Protein AF-A0A423LSA6-F1 (afdb_monomer_lite)

Radius of gyration: 17.62 Å; chains: 1; bounding box: 42×42×52 Å

Structure (mmCIF, N/CA/C/O backbone):
data_AF-A0A423LSA6-F1
#
_entry.id   AF-A0A423LSA6-F1
#
loop_
_atom_site.group_PDB
_atom_site.id
_atom_site.type_symbol
_atom_site.label_atom_id
_atom_site.label_alt_id
_atom_site.label_comp_id
_atom_site.label_asym_id
_atom_site.label_entity_id
_atom_site.label_seq_id
_atom_site.pdbx_PDB_ins_code
_atom_site.Cartn_x
_atom_site.Cartn_y
_atom_site.Cartn_z
_atom_site.occupancy
_atom_site.B_iso_or_equiv
_atom_site.auth_seq_id
_atom_site.auth_comp_id
_atom_site.auth_asym_id
_atom_site.auth_atom_id
_atom_site.pdbx_PDB_model_num
ATOM 1 N N . MET A 1 1 ? 14.756 -26.381 30.047 1.00 34.09 1 MET A N 1
ATOM 2 C CA . MET A 1 1 ? 15.486 -25.128 30.331 1.00 34.09 1 MET A CA 1
ATOM 3 C C . MET A 1 1 ? 14.552 -23.970 30.029 1.00 34.09 1 MET A C 1
ATOM 5 O O . MET A 1 1 ? 14.091 -23.857 28.904 1.00 34.09 1 MET A O 1
ATOM 9 N N . SER A 1 2 ? 14.175 -23.218 31.063 1.00 37.44 2 SER A N 1
ATOM 10 C CA . SER A 1 2 ? 13.265 -22.071 30.976 1.00 37.44 2 SER A CA 1
ATOM 11 C C . SER A 1 2 ? 14.042 -20.845 30.494 1.00 37.44 2 SER A C 1
ATOM 13 O O . SER A 1 2 ? 15.042 -20.493 31.115 1.00 37.44 2 SER A O 1
ATOM 15 N N . TYR A 1 3 ? 13.605 -20.225 29.394 1.00 40.44 3 TYR A N 1
ATOM 16 C CA . TYR A 1 3 ? 14.258 -19.062 28.770 1.00 40.44 3 TYR A CA 1
ATOM 17 C C . TYR A 1 3 ? 13.536 -17.730 29.015 1.00 40.44 3 TYR A C 1
ATOM 19 O O . TYR A 1 3 ? 13.885 -16.721 28.412 1.00 40.44 3 TYR A O 1
ATOM 27 N N . PHE A 1 4 ? 12.565 -17.683 29.927 1.00 51.84 4 PHE A N 1
ATOM 28 C CA . PHE A 1 4 ? 11.866 -16.439 30.243 1.00 51.84 4 PHE A CA 1
ATOM 29 C C . PHE A 1 4 ? 12.220 -15.967 31.644 1.00 51.84 4 PHE A C 1
ATOM 31 O O . PHE A 1 4 ? 11.536 -16.266 32.615 1.00 51.84 4 PHE A O 1
ATOM 38 N N . ASN A 1 5 ? 13.306 -15.205 31.725 1.00 44.75 5 ASN A N 1
ATOM 39 C CA . ASN A 1 5 ? 13.533 -14.273 32.818 1.00 44.75 5 ASN A CA 1
ATOM 40 C C . ASN A 1 5 ? 14.183 -13.003 32.268 1.00 44.75 5 ASN A C 1
ATOM 42 O O . ASN A 1 5 ? 15.401 -12.904 32.163 1.00 44.75 5 ASN A O 1
ATOM 46 N N . SER A 1 6 ? 13.361 -11.994 31.993 1.00 40.22 6 SER A N 1
ATOM 47 C CA . SER A 1 6 ? 13.789 -10.607 32.154 1.00 40.22 6 SER A CA 1
ATOM 48 C C . SER A 1 6 ? 12.622 -9.780 32.679 1.00 40.22 6 SER A C 1
ATOM 50 O O . SER A 1 6 ? 11.705 -9.422 31.940 1.00 40.22 6 SER A O 1
ATOM 52 N N . LYS A 1 7 ? 12.665 -9.468 33.978 1.00 44.41 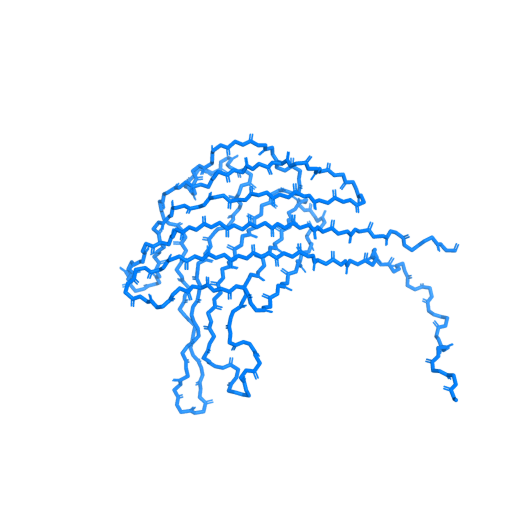7 LYS A N 1
ATOM 53 C CA . LYS A 1 7 ? 11.889 -8.382 34.580 1.00 44.41 7 LYS A CA 1
ATOM 54 C C . LYS A 1 7 ? 12.507 -7.051 34.148 1.00 44.41 7 LYS A C 1
ATOM 56 O O . LYS A 1 7 ? 13.220 -6.428 34.923 1.00 44.41 7 LYS A O 1
ATOM 61 N N . ASN A 1 8 ? 12.218 -6.622 32.927 1.00 39.75 8 ASN A N 1
ATOM 62 C CA . ASN A 1 8 ? 12.380 -5.230 32.531 1.00 39.75 8 ASN A CA 1
ATOM 63 C C . ASN A 1 8 ? 10.976 -4.665 32.344 1.00 39.75 8 ASN A C 1
ATOM 65 O O . ASN A 1 8 ? 10.305 -4.984 31.368 1.00 39.75 8 ASN A O 1
ATOM 69 N N . LYS A 1 9 ? 10.514 -3.848 33.299 1.00 43.16 9 LYS A N 1
ATOM 70 C CA . LYS A 1 9 ? 9.352 -2.975 33.093 1.00 43.16 9 LYS A CA 1
ATOM 71 C C . LYS A 1 9 ? 9.771 -1.845 32.150 1.00 43.16 9 LYS A C 1
ATOM 73 O O . LYS A 1 9 ? 9.951 -0.708 32.567 1.00 43.16 9 LYS A O 1
ATOM 78 N N . THR A 1 10 ? 9.980 -2.167 30.881 1.00 46.97 10 THR A N 1
ATOM 79 C CA . THR A 1 10 ? 9.703 -1.201 29.823 1.00 46.97 10 THR A CA 1
ATOM 80 C C . THR A 1 10 ? 8.182 -1.073 29.767 1.00 46.97 10 THR A C 1
ATOM 82 O O . THR A 1 10 ? 7.480 -2.062 29.980 1.00 46.97 10 THR A O 1
ATOM 85 N N . ASN A 1 11 ? 7.642 0.126 29.539 1.00 48.62 11 ASN A N 1
ATOM 86 C CA . ASN A 1 11 ? 6.254 0.245 29.092 1.00 48.62 11 ASN A CA 1
ATOM 87 C C . ASN A 1 11 ? 6.182 -0.474 27.742 1.00 48.62 11 ASN A C 1
ATOM 89 O O . ASN A 1 11 ? 6.464 0.118 26.702 1.00 48.62 11 ASN A O 1
ATOM 93 N N . ALA A 1 12 ? 5.961 -1.785 27.780 1.00 60.38 12 ALA A N 1
ATOM 94 C CA . ALA A 1 12 ? 5.915 -2.614 26.601 1.00 60.38 12 ALA A CA 1
ATOM 95 C C . ALA A 1 12 ? 4.703 -2.146 25.797 1.00 60.38 12 ALA A C 1
ATOM 97 O O . ALA A 1 12 ? 3.582 -2.133 26.308 1.00 60.38 12 ALA A O 1
ATOM 98 N N . GLY A 1 13 ? 4.953 -1.695 24.566 1.00 67.00 13 GLY A N 1
ATOM 99 C CA . GLY A 1 13 ? 3.886 -1.397 23.619 1.00 67.00 13 GLY A CA 1
ATOM 100 C C . GLY A 1 13 ? 2.984 -2.620 23.411 1.00 67.00 13 GLY A C 1
ATOM 101 O O . GLY A 1 13 ? 3.341 -3.731 23.820 1.00 67.00 13 GLY A O 1
ATOM 102 N N . PRO A 1 14 ? 1.805 -2.439 22.796 1.00 80.44 14 PRO A N 1
ATOM 103 C CA . PRO A 1 14 ? 0.887 -3.547 22.579 1.00 80.44 14 PRO A CA 1
ATOM 104 C C . PRO A 1 14 ? 1.563 -4.666 21.779 1.00 80.44 14 PRO A C 1
ATOM 106 O O . PRO A 1 14 ? 2.369 -4.412 20.880 1.00 80.44 14 PRO A O 1
ATOM 109 N N . VAL A 1 15 ? 1.209 -5.915 22.085 1.00 87.00 15 VAL A N 1
ATOM 110 C CA . VAL A 1 15 ? 1.535 -7.039 21.202 1.00 87.00 15 VAL A CA 1
ATOM 111 C C . VAL A 1 15 ? 0.686 -6.884 19.950 1.00 87.00 15 VAL A C 1
ATOM 113 O O . VAL A 1 15 ? -0.538 -6.773 20.041 1.00 87.00 15 VAL A O 1
ATOM 116 N N . ILE A 1 16 ? 1.333 -6.873 18.788 1.00 90.31 16 ILE A N 1
ATOM 117 C CA . ILE A 1 16 ? 0.665 -6.681 17.503 1.00 90.31 16 ILE A CA 1
ATOM 118 C C . ILE A 1 16 ? 0.752 -7.967 16.691 1.00 90.31 16 ILE A C 1
ATOM 120 O O . ILE A 1 16 ? 1.835 -8.522 16.503 1.00 90.31 16 ILE A O 1
ATOM 124 N N . THR A 1 17 ? -0.387 -8.413 16.170 1.00 93.19 17 THR A N 1
ATOM 125 C CA . THR A 1 17 ? -0.444 -9.468 15.152 1.00 93.19 17 THR A CA 1
ATOM 126 C C . THR A 1 17 ? -1.178 -8.953 13.926 1.00 93.19 17 THR A C 1
ATOM 128 O O . THR A 1 17 ? -2.126 -8.174 14.033 1.00 93.19 17 THR A O 1
ATOM 131 N N . VAL A 1 18 ? -0.714 -9.365 12.748 1.00 93.94 18 VAL A N 1
ATOM 132 C CA . VAL A 1 18 ? -1.251 -8.903 11.468 1.00 93.94 18 VAL A CA 1
ATOM 133 C C . VAL A 1 18 ? -1.623 -10.118 10.637 1.00 93.94 18 VAL A C 1
ATOM 135 O O . VAL A 1 18 ? -0.773 -10.951 10.332 1.00 93.94 18 VAL A O 1
ATOM 138 N N . SER A 1 19 ? -2.893 -10.207 10.261 1.00 95.19 19 SER A N 1
ATOM 139 C CA . SER A 1 19 ? -3.397 -11.143 9.262 1.00 95.19 19 SER A CA 1
ATOM 140 C C . SER A 1 19 ? -3.828 -10.335 8.050 1.00 95.19 19 SER A C 1
ATOM 142 O O . SER A 1 19 ? -4.695 -9.468 8.150 1.00 95.19 19 SER A O 1
ATOM 144 N N . ALA A 1 20 ? -3.171 -10.547 6.916 1.00 95.56 20 ALA A N 1
ATOM 145 C CA . ALA A 1 20 ? -3.394 -9.709 5.755 1.00 95.56 20 ALA A CA 1
ATOM 146 C C . ALA A 1 20 ? -3.063 -10.418 4.449 1.00 95.56 20 ALA A C 1
ATOM 148 O O . ALA A 1 20 ? -2.216 -11.310 4.399 1.00 95.56 20 ALA A O 1
ATOM 149 N N . GLN A 1 21 ? -3.716 -9.961 3.388 1.00 96.75 21 GLN A N 1
ATOM 150 C CA . GLN A 1 21 ? -3.481 -10.410 2.028 1.00 96.75 21 GLN A CA 1
ATOM 151 C C . GLN A 1 21 ? -3.508 -9.212 1.091 1.00 96.75 21 GLN A C 1
ATOM 153 O O . GLN A 1 21 ? -4.387 -8.360 1.191 1.00 96.75 21 GLN A O 1
ATOM 158 N N . THR A 1 22 ? -2.585 -9.189 0.138 1.00 97.44 22 THR A N 1
ATOM 159 C CA . THR A 1 22 ? -2.562 -8.202 -0.941 1.00 97.44 22 THR A CA 1
ATOM 160 C C . THR A 1 22 ? -2.322 -8.908 -2.260 1.00 97.44 22 THR A C 1
ATOM 162 O O . THR A 1 22 ? -1.402 -9.719 -2.384 1.00 97.44 22 THR A O 1
ATOM 165 N N . THR A 1 23 ? -3.121 -8.556 -3.260 1.00 97.50 23 THR A N 1
ATOM 166 C CA . THR A 1 23 ? -2.939 -8.989 -4.646 1.00 97.50 23 THR A CA 1
ATOM 167 C C . THR A 1 23 ? -2.989 -7.771 -5.551 1.00 97.50 23 THR A C 1
ATOM 169 O O . THR A 1 23 ? -3.919 -6.974 -5.445 1.00 97.50 23 THR A O 1
ATOM 172 N N . ALA A 1 24 ? -1.993 -7.605 -6.420 1.00 97.88 24 ALA A N 1
ATOM 173 C CA . ALA A 1 24 ? -1.949 -6.498 -7.367 1.00 97.88 24 ALA A CA 1
ATOM 174 C C . ALA A 1 24 ? -1.444 -6.939 -8.738 1.00 97.88 24 ALA A C 1
ATOM 176 O O . ALA A 1 24 ? -0.483 -7.698 -8.856 1.00 97.88 24 ALA A O 1
ATOM 177 N N . THR A 1 25 ? -2.062 -6.394 -9.774 1.00 98.06 25 THR A N 1
ATOM 178 C CA . THR A 1 25 ? -1.516 -6.342 -11.125 1.00 98.06 25 THR A CA 1
ATOM 179 C C . THR A 1 25 ? -0.635 -5.105 -11.254 1.00 98.06 25 THR A C 1
ATOM 181 O O . THR A 1 25 ? -0.938 -4.048 -10.696 1.00 98.06 25 THR A O 1
ATOM 184 N N . VAL A 1 26 ? 0.478 -5.251 -11.964 1.00 97.81 26 VAL A N 1
ATOM 185 C CA . VAL A 1 26 ? 1.437 -4.179 -12.232 1.00 97.81 26 VAL A CA 1
ATOM 186 C C . VAL A 1 26 ? 1.756 -4.253 -13.721 1.00 97.81 26 VAL A C 1
ATOM 188 O O . VAL A 1 26 ? 2.115 -5.326 -14.208 1.00 97.81 26 VAL A O 1
ATOM 191 N N . SER A 1 27 ? 1.576 -3.153 -14.452 1.00 97.75 27 SER A N 1
ATOM 192 C CA . SER A 1 27 ? 1.817 -3.108 -15.900 1.00 97.75 27 SER A CA 1
ATOM 193 C C . SER A 1 27 ? 3.227 -3.594 -16.246 1.00 97.75 27 SER A C 1
ATOM 195 O O . SER A 1 27 ? 4.188 -3.237 -15.566 1.00 97.75 27 SER A O 1
ATOM 197 N N . ASP A 1 28 ? 3.352 -4.409 -17.294 1.00 94.75 28 ASP A N 1
ATOM 198 C CA . ASP A 1 28 ? 4.624 -4.980 -17.768 1.00 94.75 28 ASP A CA 1
ATOM 199 C C . ASP A 1 28 ? 5.412 -5.770 -16.707 1.00 94.75 28 ASP A C 1
ATOM 201 O O . ASP A 1 28 ? 6.638 -5.899 -16.786 1.00 94.75 28 ASP A O 1
ATOM 205 N N . ARG A 1 29 ? 4.735 -6.284 -15.674 1.00 94.44 29 ARG A N 1
ATOM 206 C CA . ARG A 1 29 ? 5.336 -7.065 -14.588 1.00 94.44 29 ARG A CA 1
ATOM 207 C C . ARG A 1 29 ? 4.460 -8.256 -14.227 1.00 94.44 29 ARG A C 1
ATOM 209 O O . ARG A 1 29 ? 3.272 -8.321 -14.532 1.00 94.44 29 ARG A O 1
ATOM 216 N N . MET A 1 30 ? 5.057 -9.203 -13.509 1.00 93.94 30 MET A N 1
ATOM 217 C CA . MET A 1 30 ? 4.287 -10.259 -12.860 1.00 93.94 30 MET A CA 1
ATOM 218 C C . MET A 1 30 ? 3.527 -9.728 -11.642 1.00 93.94 30 MET A C 1
ATOM 220 O O . MET A 1 30 ? 4.081 -8.889 -10.919 1.00 93.94 30 MET A O 1
ATOM 224 N N . PRO A 1 31 ? 2.318 -10.252 -11.355 1.00 94.38 31 PRO A N 1
ATOM 225 C CA . PRO A 1 31 ? 1.508 -9.814 -10.226 1.00 94.38 31 PRO A CA 1
ATOM 226 C C . PRO A 1 31 ? 2.272 -9.805 -8.900 1.00 94.38 31 PRO A C 1
ATOM 228 O O . PRO A 1 31 ? 3.133 -10.656 -8.642 1.00 94.38 31 PRO A O 1
ATOM 231 N N . LEU A 1 32 ? 1.964 -8.832 -8.050 1.00 94.50 32 LEU A N 1
ATOM 232 C CA . LEU A 1 32 ? 2.360 -8.829 -6.649 1.00 94.50 32 LEU A CA 1
ATOM 233 C C . LEU A 1 32 ? 1.361 -9.679 -5.865 1.00 94.50 32 LEU A C 1
ATOM 235 O O . LEU A 1 32 ? 0.156 -9.443 -5.922 1.00 94.50 32 LEU A O 1
ATOM 239 N N . GLN A 1 33 ? 1.878 -10.634 -5.102 1.00 93.81 33 GLN A N 1
ATOM 240 C CA . GLN A 1 33 ? 1.116 -11.400 -4.126 1.00 93.81 33 GLN A CA 1
ATOM 241 C C . GLN A 1 33 ? 1.830 -11.297 -2.784 1.00 93.81 33 GLN A C 1
ATOM 243 O O . GLN A 1 33 ? 3.055 -11.401 -2.721 1.00 93.81 33 GLN A O 1
ATOM 248 N N . SER A 1 34 ? 1.075 -11.048 -1.720 1.00 89.38 34 SER A N 1
ATOM 249 C CA . SER A 1 34 ? 1.612 -10.953 -0.367 1.00 89.38 34 SER A CA 1
ATOM 250 C C . SER A 1 34 ? 2.280 -12.258 0.056 1.00 89.38 34 SER A C 1
ATOM 252 O O . SER A 1 34 ? 1.615 -13.287 0.140 1.00 89.38 34 SER A O 1
ATOM 254 N N . GLN A 1 35 ? 3.570 -12.190 0.376 1.00 87.75 35 GLN A N 1
ATOM 255 C CA . GLN A 1 35 ? 4.293 -13.256 1.077 1.00 87.75 35 GLN A CA 1
ATOM 256 C C . GLN A 1 35 ? 4.655 -12.812 2.493 1.00 87.75 35 GLN A C 1
ATOM 258 O O . GLN A 1 35 ? 4.578 -13.588 3.434 1.00 87.75 35 GLN A O 1
ATOM 263 N N . ASN A 1 36 ? 5.022 -11.540 2.642 1.00 88.88 36 ASN A N 1
ATOM 264 C CA . ASN A 1 36 ? 5.373 -10.932 3.914 1.00 88.88 36 ASN A CA 1
ATOM 265 C C . ASN A 1 36 ? 4.598 -9.626 4.095 1.00 88.88 36 ASN A C 1
ATOM 267 O O . ASN A 1 36 ? 4.475 -8.834 3.157 1.00 88.88 36 ASN A O 1
ATOM 271 N N . ILE A 1 37 ? 4.101 -9.392 5.307 1.00 90.75 37 ILE A N 1
ATOM 272 C CA . ILE A 1 37 ? 3.377 -8.176 5.679 1.00 90.75 37 ILE A CA 1
ATOM 273 C C . ILE A 1 37 ? 4.079 -7.550 6.875 1.00 90.75 37 ILE A C 1
ATOM 275 O O . ILE A 1 37 ? 4.371 -8.226 7.858 1.00 90.75 37 ILE A O 1
ATOM 279 N N . GLN A 1 38 ? 4.336 -6.250 6.797 1.00 91.50 38 GLN A N 1
ATOM 280 C CA . GLN A 1 38 ? 4.820 -5.463 7.920 1.00 91.50 38 GLN A CA 1
ATOM 281 C C . GLN A 1 38 ? 3.812 -4.370 8.254 1.00 91.50 38 GLN A C 1
ATOM 283 O O . GLN A 1 38 ? 3.322 -3.675 7.367 1.00 91.50 38 GLN A O 1
ATOM 288 N N . PHE A 1 39 ? 3.559 -4.212 9.547 1.00 93.00 39 PHE A N 1
ATOM 289 C CA . PHE A 1 39 ? 2.833 -3.093 10.122 1.00 93.00 39 PHE A CA 1
ATOM 290 C C . PHE A 1 39 ? 3.821 -2.191 10.855 1.00 93.00 39 PHE A C 1
ATOM 292 O O . PHE A 1 39 ? 4.692 -2.673 11.583 1.00 93.00 39 PHE A O 1
ATOM 299 N N . MET A 1 40 ? 3.694 -0.890 10.643 1.00 91.75 40 MET A N 1
ATOM 300 C CA . MET A 1 40 ? 4.405 0.131 11.395 1.00 91.75 40 MET A CA 1
ATOM 301 C C . MET A 1 40 ? 3.391 1.138 11.910 1.00 91.75 40 MET A C 1
ATOM 303 O O . MET A 1 40 ? 2.484 1.546 11.186 1.00 91.75 40 MET A O 1
ATOM 307 N N . ASP A 1 41 ? 3.573 1.532 13.160 1.00 87.50 41 ASP A N 1
ATOM 308 C CA . ASP A 1 41 ? 2.719 2.492 13.831 1.00 87.50 41 ASP A CA 1
ATOM 309 C C . ASP A 1 41 ? 3.486 3.792 14.073 1.00 87.50 41 ASP A C 1
ATOM 311 O O . ASP A 1 41 ? 4.606 3.758 14.592 1.00 87.50 41 ASP A O 1
ATOM 315 N N . ASN A 1 42 ? 2.892 4.927 13.706 1.00 82.88 42 ASN A N 1
ATOM 316 C CA . ASN A 1 42 ? 3.394 6.247 14.048 1.00 82.88 42 ASN A CA 1
ATOM 317 C C . ASN A 1 42 ? 2.403 6.950 14.993 1.00 82.88 42 ASN A C 1
ATOM 319 O O . ASN A 1 42 ? 1.452 7.601 14.549 1.00 82.88 42 ASN A O 1
ATOM 323 N N . PRO A 1 43 ? 2.624 6.871 16.316 1.00 73.50 43 PRO A N 1
ATOM 324 C CA . PRO A 1 43 ? 1.687 7.421 17.288 1.00 73.50 43 PRO A CA 1
ATOM 325 C C . PRO A 1 43 ? 1.660 8.957 17.308 1.00 73.50 43 PRO A C 1
ATOM 327 O O . PRO A 1 43 ? 0.731 9.527 17.872 1.00 73.50 43 PRO A O 1
ATOM 330 N N . VAL A 1 44 ? 2.644 9.643 16.710 1.00 79.25 44 VAL A N 1
ATOM 331 C CA . VAL A 1 44 ? 2.736 11.116 16.747 1.00 79.25 44 VAL A CA 1
ATOM 332 C C . VAL A 1 44 ? 1.640 11.769 15.907 1.00 79.25 44 VAL A C 1
ATOM 334 O O . VAL A 1 44 ? 1.103 12.804 16.292 1.00 79.25 44 VAL A O 1
ATOM 337 N N . ASN A 1 45 ? 1.300 11.171 14.768 1.00 82.56 45 ASN A N 1
ATOM 338 C CA . ASN A 1 45 ? 0.352 11.724 13.801 1.00 82.56 45 ASN A CA 1
ATOM 339 C C . ASN A 1 45 ? -0.829 10.786 13.512 1.00 82.56 45 ASN A C 1
ATOM 341 O O . ASN A 1 45 ? -1.540 10.993 12.534 1.00 82.56 45 ASN A O 1
ATOM 345 N N . ASN A 1 46 ? -1.030 9.764 14.353 1.00 89.06 46 ASN A N 1
ATOM 346 C CA . ASN A 1 46 ? -2.066 8.744 14.192 1.00 89.06 46 ASN A CA 1
ATOM 347 C C . ASN A 1 46 ? -2.009 8.020 12.831 1.00 89.06 46 ASN A C 1
ATOM 349 O O . ASN A 1 46 ? -3.015 7.484 12.374 1.00 89.06 46 ASN A O 1
ATOM 353 N N . GLN A 1 47 ? -0.845 7.980 12.176 1.00 93.69 47 GLN A N 1
ATOM 354 C CA . GLN A 1 47 ? -0.678 7.262 10.917 1.00 93.69 47 GLN A CA 1
ATOM 355 C C . GLN A 1 47 ? -0.189 5.845 11.161 1.00 93.69 47 GLN A C 1
ATOM 357 O O . GLN A 1 47 ? 0.624 5.572 12.045 1.00 93.69 47 GLN A O 1
ATOM 362 N N . ILE A 1 48 ? -0.663 4.941 10.318 1.00 95.06 48 ILE A N 1
ATOM 363 C CA . ILE A 1 48 ? -0.149 3.585 10.227 1.00 95.06 48 ILE A CA 1
ATOM 364 C C . ILE A 1 48 ? 0.367 3.338 8.821 1.00 95.06 48 ILE A C 1
ATOM 366 O O . ILE A 1 48 ? -0.139 3.889 7.842 1.00 95.06 48 ILE A O 1
ATOM 370 N N . MET A 1 49 ? 1.376 2.483 8.726 1.00 96.00 49 MET A N 1
ATOM 371 C CA . MET A 1 49 ? 1.955 2.062 7.465 1.00 96.00 49 MET A CA 1
ATOM 372 C C . MET A 1 49 ? 1.894 0.546 7.354 1.00 96.00 49 MET A C 1
ATOM 374 O O . MET A 1 49 ? 2.333 -0.194 8.237 1.00 96.00 49 MET A O 1
ATOM 378 N N . LEU A 1 50 ? 1.366 0.089 6.229 1.00 95.19 50 LEU A N 1
ATOM 379 C CA . LEU A 1 50 ? 1.282 -1.308 5.859 1.00 95.19 50 LEU A CA 1
ATOM 380 C C . LEU A 1 50 ? 2.152 -1.547 4.637 1.00 95.19 50 LEU A C 1
ATOM 382 O O . LEU A 1 50 ? 2.003 -0.898 3.601 1.00 95.19 50 LEU A O 1
ATOM 386 N N . ILE A 1 51 ? 3.080 -2.488 4.775 1.00 94.81 51 ILE A N 1
ATOM 387 C CA . ILE A 1 51 ? 4.035 -2.831 3.731 1.00 94.81 51 ILE A CA 1
ATOM 388 C C . ILE A 1 51 ? 3.824 -4.288 3.354 1.00 94.81 51 ILE A C 1
ATOM 390 O O . ILE A 1 51 ? 4.139 -5.199 4.120 1.00 94.81 51 ILE A O 1
ATOM 394 N N . THR A 1 52 ? 3.313 -4.502 2.147 1.00 94.50 52 THR A N 1
ATOM 395 C CA . THR A 1 52 ? 3.260 -5.820 1.518 1.00 94.50 52 THR A CA 1
ATOM 396 C C . THR A 1 52 ? 4.559 -6.068 0.776 1.00 94.50 52 THR A C 1
ATOM 398 O O . THR A 1 52 ? 5.004 -5.212 0.012 1.00 94.50 52 THR A O 1
ATOM 401 N N . ARG A 1 53 ? 5.138 -7.259 0.932 1.00 92.06 53 ARG A N 1
ATOM 402 C CA . ARG A 1 53 ? 6.340 -7.673 0.209 1.00 92.06 53 ARG A CA 1
ATOM 403 C C . ARG A 1 53 ? 6.199 -9.059 -0.405 1.00 92.06 53 ARG A C 1
ATOM 405 O O . ARG A 1 53 ? 5.554 -9.944 0.162 1.00 92.06 53 ARG A O 1
ATOM 412 N N . ALA A 1 54 ? 6.859 -9.227 -1.542 1.00 89.75 54 ALA A N 1
ATOM 413 C CA . ALA A 1 54 ? 7.123 -10.505 -2.183 1.00 89.75 54 ALA A CA 1
ATOM 414 C C . ALA A 1 54 ? 8.632 -10.668 -2.411 1.00 89.75 54 ALA A C 1
ATOM 416 O O . ALA A 1 54 ? 9.348 -9.678 -2.596 1.00 89.75 54 ALA A O 1
ATOM 417 N N . ASN A 1 55 ? 9.079 -11.922 -2.431 1.00 79.69 55 ASN A N 1
ATOM 418 C CA . ASN A 1 55 ? 10.457 -12.373 -2.607 1.00 79.69 55 ASN A CA 1
ATOM 419 C C . ASN A 1 55 ? 11.404 -11.857 -1.511 1.00 79.69 55 ASN A C 1
ATOM 421 O O . ASN A 1 55 ? 12.527 -11.441 -1.775 1.00 79.69 55 ASN A O 1
ATOM 425 N N . THR A 1 56 ? 10.933 -11.823 -0.264 1.00 66.38 56 THR A N 1
ATOM 426 C CA . THR A 1 56 ? 11.729 -11.357 0.885 1.00 66.38 56 THR A CA 1
ATOM 427 C C . THR A 1 56 ? 12.581 -12.436 1.534 1.00 66.38 56 THR A C 1
ATOM 429 O O . THR A 1 56 ? 13.497 -12.082 2.268 1.00 66.38 56 THR A O 1
ATOM 432 N N . GLU A 1 57 ? 12.283 -13.711 1.278 1.00 60.97 57 GLU A N 1
ATOM 433 C CA . GLU A 1 57 ? 13.045 -14.862 1.789 1.00 60.97 57 GLU A CA 1
ATOM 434 C C . GLU A 1 57 ? 14.167 -15.310 0.844 1.00 60.97 57 GLU A C 1
ATOM 436 O O . GLU A 1 57 ? 14.845 -16.291 1.116 1.00 60.97 57 GLU A O 1
ATOM 441 N N . ASP A 1 58 ? 14.385 -14.590 -0.259 1.00 57.78 58 ASP A N 1
ATOM 442 C CA . ASP A 1 58 ? 15.560 -14.811 -1.094 1.00 57.78 58 ASP A CA 1
ATOM 443 C C . ASP A 1 58 ? 16.804 -14.266 -0.371 1.00 57.78 58 ASP A C 1
ATOM 445 O O . ASP A 1 58 ? 16.858 -13.080 -0.013 1.00 57.78 58 ASP A O 1
ATOM 449 N N . ASP A 1 59 ? 17.807 -15.130 -0.177 1.00 55.03 59 ASP A N 1
ATOM 450 C CA . ASP A 1 59 ? 19.118 -14.813 0.408 1.00 55.03 59 ASP A CA 1
ATOM 451 C C . ASP A 1 59 ? 19.763 -13.588 -0.252 1.00 55.03 59 ASP A C 1
ATOM 453 O O . ASP A 1 59 ? 20.543 -12.866 0.376 1.00 55.03 59 ASP A O 1
ATOM 457 N N . SER A 1 60 ? 19.383 -13.293 -1.500 1.00 58.09 60 SER A N 1
ATOM 458 C CA . SER A 1 60 ? 19.866 -12.129 -2.229 1.00 58.09 60 SER A CA 1
ATOM 459 C C . SER A 1 60 ? 19.536 -10.797 -1.548 1.00 58.09 60 SER A C 1
ATOM 461 O O . SER A 1 60 ? 20.255 -9.830 -1.784 1.00 58.09 60 SER A O 1
ATOM 463 N N . ARG A 1 61 ? 18.457 -10.682 -0.747 1.00 65.25 61 ARG A N 1
ATOM 464 C CA . ARG A 1 61 ? 17.878 -9.415 -0.209 1.00 65.25 61 ARG A CA 1
ATOM 465 C C . ARG A 1 61 ? 17.590 -8.316 -1.253 1.00 65.25 61 ARG A C 1
ATOM 467 O O . ARG A 1 61 ? 17.066 -7.249 -0.892 1.00 65.25 61 ARG A O 1
ATOM 474 N N . SER A 1 62 ? 17.896 -8.586 -2.519 1.00 73.56 62 SER A N 1
ATOM 475 C CA . SER A 1 62 ? 18.164 -7.608 -3.575 1.00 73.56 62 SER A CA 1
ATOM 476 C C . SER A 1 62 ? 17.161 -7.693 -4.721 1.00 73.56 62 SER A C 1
ATOM 478 O O . SER A 1 62 ? 17.079 -6.754 -5.501 1.00 73.56 62 SER A O 1
ATOM 480 N N . SER A 1 63 ? 16.359 -8.759 -4.786 1.00 85.50 63 SER A N 1
ATOM 481 C CA . SER A 1 63 ? 15.354 -8.991 -5.833 1.00 85.50 63 SER A CA 1
ATOM 482 C C . SER A 1 63 ? 13.955 -9.132 -5.236 1.00 85.50 63 SER A C 1
ATOM 484 O O . SER A 1 63 ? 13.367 -10.212 -5.204 1.00 85.50 63 SER A O 1
ATOM 486 N N . LYS A 1 64 ? 13.403 -8.020 -4.746 1.00 89.62 64 LYS A N 1
ATOM 487 C CA . LYS A 1 64 ? 12.091 -7.985 -4.081 1.00 89.62 64 LYS A CA 1
ATOM 488 C C . LYS A 1 64 ? 11.186 -6.930 -4.678 1.00 89.62 64 LYS A C 1
ATOM 490 O O . LYS A 1 64 ? 11.645 -5.963 -5.275 1.00 89.62 64 LYS A O 1
ATOM 495 N N . LYS A 1 65 ? 9.889 -7.087 -4.458 1.00 92.62 65 LYS A N 1
ATOM 496 C CA . LYS A 1 65 ? 8.889 -6.079 -4.809 1.00 92.62 65 LYS A CA 1
ATOM 497 C C . LYS A 1 65 ? 7.900 -5.900 -3.677 1.00 92.62 65 LYS A C 1
ATOM 499 O O . LYS A 1 65 ? 7.709 -6.808 -2.863 1.00 92.62 65 LYS A O 1
ATOM 504 N N . GLY A 1 66 ? 7.278 -4.736 -3.609 1.00 95.31 66 GLY A N 1
ATOM 505 C CA . GLY A 1 66 ? 6.329 -4.455 -2.549 1.00 95.31 66 GLY A CA 1
ATOM 506 C C . GLY A 1 66 ? 5.427 -3.270 -2.817 1.00 95.31 66 GLY A C 1
ATOM 507 O O . GLY A 1 66 ? 5.620 -2.500 -3.754 1.00 95.31 66 GLY A O 1
ATOM 508 N N . LEU A 1 67 ? 4.421 -3.154 -1.963 1.00 97.31 67 LEU A N 1
ATOM 509 C CA . LEU A 1 67 ? 3.444 -2.078 -1.948 1.00 97.31 67 LEU A CA 1
ATOM 510 C C . LEU A 1 67 ? 3.434 -1.472 -0.548 1.00 97.31 67 LEU A C 1
ATOM 512 O O . LEU A 1 67 ? 3.399 -2.204 0.442 1.00 97.31 67 LEU A O 1
ATOM 516 N N . VAL A 1 68 ? 3.464 -0.148 -0.481 1.00 97.25 68 VAL A N 1
ATOM 517 C CA . VAL A 1 68 ? 3.373 0.633 0.752 1.00 97.25 68 VAL A CA 1
ATOM 518 C C . VAL A 1 68 ? 2.076 1.424 0.719 1.00 97.25 68 VAL A C 1
ATOM 520 O O . VAL A 1 68 ? 1.820 2.140 -0.252 1.00 97.25 68 VAL A O 1
ATOM 523 N N . LEU A 1 69 ? 1.300 1.304 1.791 1.00 96.81 69 LEU A N 1
ATOM 524 C CA . LEU A 1 69 ? 0.125 2.117 2.078 1.00 96.81 69 LEU A CA 1
ATOM 525 C C . LEU A 1 69 ? 0.329 2.779 3.440 1.00 96.81 69 LEU A C 1
ATOM 527 O O . LEU A 1 69 ? 0.500 2.082 4.437 1.00 96.81 69 LEU A O 1
ATOM 531 N N . GLU A 1 70 ? 0.320 4.105 3.482 1.00 96.12 70 GLU A N 1
ATOM 532 C CA . GLU A 1 70 ? 0.404 4.911 4.702 1.00 96.12 70 GLU A CA 1
ATOM 533 C C . GLU A 1 70 ? -0.828 5.806 4.788 1.00 96.12 70 GLU A C 1
ATOM 535 O O . GLU A 1 70 ? -1.149 6.514 3.829 1.00 96.12 70 GLU A O 1
ATOM 540 N N . PHE A 1 71 ? -1.543 5.746 5.906 1.00 96.12 71 PHE A N 1
ATOM 541 C CA . PHE A 1 71 ? -2.836 6.407 6.065 1.00 96.12 71 PHE A CA 1
ATOM 542 C C . PHE A 1 71 ? -3.189 6.617 7.543 1.00 96.12 71 PHE A C 1
ATOM 544 O O . PHE A 1 71 ? -2.586 6.010 8.430 1.00 96.12 71 PHE A O 1
ATOM 551 N N . ASP A 1 72 ? -4.168 7.481 7.810 1.00 95.88 72 ASP A N 1
ATOM 552 C CA . ASP A 1 72 ? -4.714 7.697 9.153 1.00 95.88 72 ASP A CA 1
ATOM 553 C C . ASP A 1 72 ? -5.319 6.406 9.717 1.00 95.88 72 ASP A C 1
ATOM 555 O O . ASP A 1 72 ? -6.148 5.750 9.083 1.00 95.88 72 ASP A O 1
ATOM 559 N N . ARG A 1 73 ? -4.949 6.064 10.950 1.00 94.81 73 ARG A N 1
ATOM 560 C CA . ARG A 1 73 ? -5.379 4.842 11.631 1.00 94.81 73 ARG A CA 1
ATOM 561 C C . ARG A 1 73 ? -6.891 4.690 11.682 1.00 94.81 73 ARG A C 1
ATOM 563 O O . ARG A 1 73 ? -7.351 3.563 11.695 1.00 94.81 73 ARG A O 1
ATOM 570 N N . TYR A 1 74 ? -7.660 5.772 11.751 1.00 95.44 74 TYR A N 1
ATOM 571 C CA . TYR A 1 74 ? -9.120 5.747 11.857 1.00 95.44 74 TYR A CA 1
ATOM 572 C C . TYR A 1 74 ? -9.809 6.245 10.579 1.00 95.44 74 TYR A C 1
ATOM 574 O O . TYR A 1 74 ? -10.967 6.690 10.645 1.00 95.44 74 TYR A O 1
ATOM 582 N N . ILE A 1 75 ? -9.126 6.111 9.432 1.00 96.56 75 ILE A N 1
ATOM 583 C CA . ILE A 1 75 ? -9.657 6.375 8.092 1.00 96.56 75 ILE A CA 1
ATOM 584 C C . ILE A 1 75 ? -11.065 5.790 7.933 1.00 96.56 75 ILE A C 1
ATOM 586 O O . ILE A 1 75 ? -11.372 4.679 8.382 1.00 96.56 75 ILE A O 1
ATOM 590 N N . LYS A 1 76 ? -11.952 6.569 7.313 1.00 97.62 76 LYS A N 1
ATOM 591 C CA . LYS A 1 76 ? -13.337 6.164 7.063 1.00 97.62 76 LYS A CA 1
ATOM 592 C C . LYS A 1 76 ? -13.454 5.435 5.731 1.00 97.62 76 LYS A C 1
ATOM 594 O O . LYS A 1 76 ? -12.574 5.496 4.881 1.00 97.62 76 LYS A O 1
ATOM 599 N N . SER A 1 77 ? -14.558 4.719 5.556 1.00 98.44 77 SER A N 1
ATOM 600 C CA . SER A 1 77 ? -14.889 4.161 4.249 1.00 98.44 77 SER A CA 1
ATOM 601 C C . SER A 1 77 ? -15.130 5.292 3.250 1.00 98.44 77 SER A C 1
ATOM 603 O O . SER A 1 77 ? -15.802 6.270 3.581 1.00 98.44 77 SER A O 1
ATOM 605 N N . GLY A 1 78 ? -14.618 5.154 2.033 1.00 98.00 78 GLY A N 1
ATOM 606 C CA . GLY A 1 78 ? -14.715 6.199 1.022 1.00 98.00 78 GLY A CA 1
ATOM 607 C C . GLY A 1 78 ? -13.803 5.962 -0.172 1.00 98.00 78 GLY A C 1
ATOM 608 O O . GLY A 1 78 ? -13.071 4.977 -0.227 1.00 98.00 78 GLY A O 1
ATOM 609 N N . ASN A 1 79 ? -13.862 6.883 -1.129 1.00 98.00 79 ASN A N 1
ATOM 610 C CA . ASN A 1 79 ? -12.962 6.926 -2.274 1.00 98.00 79 ASN A CA 1
ATOM 611 C C . ASN A 1 79 ? -12.033 8.122 -2.115 1.00 98.00 79 ASN A C 1
ATOM 613 O O . ASN A 1 79 ? -12.502 9.250 -1.980 1.00 98.00 79 ASN A O 1
ATOM 617 N N . TYR A 1 80 ? -10.735 7.869 -2.163 1.00 97.75 80 TYR A N 1
ATOM 618 C CA . TYR A 1 80 ? -9.703 8.868 -1.943 1.00 97.75 80 TYR A CA 1
ATOM 619 C C . TYR A 1 80 ? -8.837 8.989 -3.186 1.00 97.75 80 TYR A C 1
ATOM 621 O O . TYR A 1 80 ? -8.330 7.989 -3.704 1.00 97.75 80 TYR A O 1
ATOM 629 N N . SER A 1 81 ? -8.659 10.215 -3.673 1.00 96.50 81 SER A N 1
ATOM 630 C CA . SER A 1 81 ? -7.648 10.479 -4.692 1.00 96.50 81 SER A CA 1
ATOM 631 C C . SER A 1 81 ? -6.262 10.381 -4.063 1.00 96.50 81 SER A C 1
ATOM 633 O O . SER A 1 81 ? -6.035 10.898 -2.971 1.00 96.50 81 SER A O 1
ATOM 635 N N . VAL A 1 82 ? -5.311 9.770 -4.768 1.00 93.81 82 VAL A N 1
ATOM 636 C CA . VAL A 1 82 ? -3.903 9.707 -4.323 1.00 93.81 82 VAL A CA 1
ATOM 637 C C . VAL A 1 82 ? -3.181 11.060 -4.406 1.00 93.81 82 VAL A C 1
ATOM 639 O O . VAL A 1 82 ? -2.042 11.168 -3.967 1.00 93.81 82 VAL A O 1
ATOM 642 N N . THR A 1 83 ? -3.814 12.074 -5.003 1.00 91.50 83 THR A N 1
ATOM 643 C CA . THR A 1 83 ? -3.254 13.425 -5.191 1.00 91.50 83 THR A CA 1
ATOM 644 C C . THR A 1 83 ? -3.900 14.478 -4.300 1.00 91.50 83 THR A C 1
ATOM 646 O O . THR A 1 83 ? -3.520 15.643 -4.376 1.00 91.50 83 THR A O 1
ATOM 649 N N . ASP A 1 84 ? -4.932 14.107 -3.547 1.00 92.06 84 ASP A N 1
ATOM 650 C CA . ASP A 1 84 ? -5.644 15.032 -2.674 1.00 92.06 84 ASP A CA 1
ATOM 651 C C . ASP A 1 84 ? -4.819 15.268 -1.404 1.00 92.06 84 ASP A C 1
ATOM 653 O O . ASP A 1 84 ? -4.489 14.324 -0.687 1.00 92.06 84 ASP A O 1
ATOM 657 N N . THR A 1 85 ? -4.451 16.524 -1.153 1.00 87.12 85 THR A N 1
ATOM 658 C CA . THR A 1 85 ? -3.607 16.915 -0.017 1.00 87.12 85 THR A CA 1
ATOM 659 C C . THR A 1 85 ? -4.320 16.787 1.320 1.00 87.12 85 THR A C 1
ATOM 661 O O . THR A 1 85 ? -3.649 16.613 2.334 1.00 87.12 85 THR A O 1
ATOM 664 N N . ASP A 1 86 ? -5.654 16.835 1.319 1.00 89.81 86 ASP A N 1
ATOM 665 C CA . ASP A 1 86 ? -6.476 16.678 2.523 1.00 89.81 86 ASP A CA 1
ATOM 666 C C . ASP A 1 86 ? -6.904 15.214 2.734 1.00 89.81 86 ASP A C 1
ATOM 668 O O . ASP A 1 86 ? -7.662 14.887 3.654 1.00 89.81 86 ASP A O 1
ATOM 672 N N . SER A 1 87 ? -6.410 14.306 1.886 1.00 92.25 87 SER A N 1
ATOM 673 C CA . SER A 1 87 ? -6.687 12.880 1.980 1.00 92.25 87 SER A CA 1
ATOM 674 C C . SER A 1 87 ? -6.114 12.283 3.272 1.00 92.25 87 SER A C 1
ATOM 676 O O . SER A 1 87 ? -4.954 12.523 3.612 1.00 92.25 87 SER A O 1
ATOM 678 N N . PRO A 1 88 ? -6.855 11.391 3.958 1.00 94.75 88 PRO A N 1
ATOM 679 C CA . PRO A 1 88 ? -6.311 10.583 5.046 1.00 94.75 88 PRO A CA 1
ATOM 680 C C . PRO A 1 88 ? -5.272 9.557 4.564 1.00 94.75 88 PRO A C 1
ATOM 682 O O . PRO A 1 88 ? -4.703 8.844 5.385 1.00 94.75 88 PRO A O 1
ATOM 685 N N . ILE A 1 89 ? -5.030 9.444 3.254 1.00 95.38 89 ILE A N 1
ATOM 686 C CA . ILE A 1 89 ? -3.979 8.612 2.671 1.00 95.38 89 ILE A CA 1
ATOM 687 C C . ILE A 1 89 ? -2.736 9.471 2.452 1.00 95.38 89 ILE A C 1
ATOM 689 O O . ILE A 1 89 ? -2.682 10.280 1.531 1.00 95.38 89 ILE A O 1
ATOM 693 N N . ALA A 1 90 ? -1.719 9.248 3.278 1.00 93.31 90 ALA A N 1
ATOM 694 C CA . ALA A 1 90 ? -0.473 10.004 3.250 1.00 93.31 90 ALA A CA 1
ATOM 695 C C . ALA A 1 90 ? 0.487 9.522 2.158 1.00 93.31 90 ALA A C 1
ATOM 697 O O . ALA A 1 90 ? 1.213 10.318 1.562 1.00 93.31 90 ALA A O 1
ATOM 698 N N . LYS A 1 91 ? 0.514 8.209 1.893 1.00 94.56 91 LYS A N 1
ATOM 699 C CA . LYS A 1 91 ? 1.418 7.631 0.897 1.00 94.56 91 LYS A CA 1
ATOM 700 C C . LYS A 1 91 ? 0.858 6.362 0.284 1.00 94.56 91 LYS A C 1
ATOM 702 O O . LYS A 1 91 ? 0.442 5.438 0.978 1.00 94.56 91 LYS A O 1
ATOM 707 N N . VAL A 1 92 ? 0.972 6.282 -1.036 1.00 97.06 92 VAL A N 1
ATOM 708 C CA . VAL A 1 92 ? 0.805 5.049 -1.803 1.00 97.06 92 VAL A CA 1
ATOM 709 C C . VAL A 1 92 ? 1.999 4.920 -2.731 1.00 97.06 92 VAL A C 1
ATOM 711 O O . VAL A 1 92 ? 2.301 5.831 -3.505 1.00 97.06 92 VAL A O 1
ATOM 714 N N . SER A 1 93 ? 2.710 3.802 -2.650 1.00 97.31 93 SER A N 1
ATOM 715 C CA . SER A 1 93 ? 3.830 3.552 -3.555 1.00 97.31 93 SER A CA 1
ATOM 716 C C . SER A 1 93 ? 4.052 2.072 -3.791 1.00 97.31 93 SER A C 1
ATOM 718 O O . SER A 1 93 ? 3.956 1.268 -2.865 1.00 97.31 93 SER A O 1
ATOM 720 N N . TYR A 1 94 ? 4.427 1.737 -5.016 1.00 97.69 94 TYR A N 1
ATOM 721 C CA . TYR A 1 94 ? 4.976 0.437 -5.371 1.00 97.69 94 TYR A CA 1
ATOM 722 C C . TYR A 1 94 ? 6.499 0.545 -5.439 1.00 97.69 94 TYR A C 1
ATOM 724 O O . TYR A 1 94 ? 7.025 1.584 -5.837 1.00 97.69 94 TYR A O 1
ATOM 732 N N . TYR A 1 95 ? 7.220 -0.504 -5.062 1.00 95.69 95 TYR A N 1
ATOM 733 C CA . TYR A 1 95 ? 8.668 -0.522 -5.202 1.00 95.69 95 TYR A CA 1
ATOM 734 C C . TYR A 1 95 ? 9.190 -1.863 -5.696 1.00 95.69 95 TYR A C 1
ATOM 736 O O . TYR A 1 95 ? 8.606 -2.918 -5.445 1.00 95.69 95 TYR A O 1
ATOM 744 N N . GLU A 1 96 ? 10.341 -1.801 -6.351 1.00 93.62 96 GLU A N 1
ATOM 745 C CA . GLU A 1 96 ? 11.136 -2.947 -6.777 1.00 93.62 96 GLU A CA 1
ATOM 746 C C . GLU A 1 96 ? 12.572 -2.728 -6.316 1.00 93.62 96 GLU A C 1
ATOM 748 O O . GLU A 1 96 ? 13.100 -1.623 -6.405 1.00 93.62 96 GLU A O 1
ATOM 753 N N . THR A 1 97 ? 13.223 -3.770 -5.828 1.00 91.12 97 THR A N 1
ATOM 754 C CA . THR A 1 97 ? 14.669 -3.788 -5.636 1.00 91.12 97 THR A CA 1
ATOM 755 C C . THR A 1 97 ? 15.256 -4.646 -6.745 1.00 91.12 97 THR A C 1
ATOM 757 O O . THR A 1 97 ? 14.773 -5.754 -6.982 1.00 91.12 97 THR A O 1
ATOM 760 N N . GLY A 1 98 ? 16.245 -4.102 -7.447 1.00 87.38 98 GLY A N 1
ATOM 761 C CA . GLY A 1 98 ? 17.046 -4.825 -8.423 1.00 87.38 98 GLY A CA 1
ATOM 762 C C . GLY A 1 98 ? 18.419 -5.147 -7.846 1.00 87.38 98 GLY A C 1
ATOM 763 O O . GLY A 1 98 ? 19.062 -4.281 -7.249 1.00 87.38 98 GLY A O 1
ATOM 764 N N . ALA A 1 99 ? 18.873 -6.378 -8.059 1.00 85.06 99 ALA A N 1
ATOM 765 C CA . ALA A 1 99 ? 20.237 -6.795 -7.777 1.00 85.06 99 ALA A CA 1
ATOM 766 C C . ALA A 1 99 ? 21.135 -6.497 -8.982 1.00 85.06 99 ALA A C 1
ATOM 768 O O . ALA A 1 99 ? 20.757 -6.781 -10.121 1.00 85.06 99 ALA A O 1
ATOM 769 N N . PHE A 1 100 ? 22.333 -5.966 -8.747 1.00 83.31 100 PHE A N 1
ATOM 770 C CA . PHE A 1 100 ? 23.380 -5.927 -9.763 1.00 83.31 100 PHE A CA 1
ATOM 771 C C . PHE A 1 100 ? 24.741 -6.131 -9.099 1.00 83.31 100 PHE A C 1
ATOM 773 O O . PHE A 1 100 ? 25.163 -5.340 -8.257 1.00 83.31 100 PHE A O 1
ATOM 780 N N . SER A 1 101 ? 25.448 -7.194 -9.491 1.00 83.12 101 SER A N 1
ATOM 781 C CA . SER A 1 101 ? 26.694 -7.594 -8.822 1.00 83.12 101 SER A CA 1
ATOM 782 C C . SER A 1 101 ? 26.487 -7.722 -7.295 1.00 83.12 101 SER A C 1
ATOM 784 O O . SER A 1 101 ? 25.466 -8.250 -6.862 1.00 83.12 101 SER A O 1
ATOM 786 N N . GLU A 1 102 ? 27.418 -7.220 -6.483 1.00 79.75 102 GLU A N 1
ATOM 787 C CA . GLU A 1 102 ? 27.339 -7.160 -5.012 1.00 79.75 102 GLU A CA 1
ATOM 788 C C . GLU A 1 102 ? 26.492 -5.986 -4.475 1.00 79.75 102 GLU A C 1
ATOM 790 O O . GLU A 1 102 ? 26.481 -5.713 -3.274 1.00 79.75 102 GLU A O 1
ATOM 795 N N . LEU A 1 103 ? 25.793 -5.257 -5.349 1.00 81.88 103 LEU A N 1
ATOM 796 C CA . LEU A 1 103 ? 24.993 -4.090 -4.993 1.00 81.88 103 LEU A CA 1
ATOM 797 C C . LEU A 1 103 ? 23.504 -4.325 -5.250 1.00 81.88 103 LEU A C 1
ATOM 799 O O . LEU A 1 103 ? 23.078 -5.202 -6.005 1.00 81.88 103 LEU A O 1
ATOM 803 N N . SER A 1 104 ? 22.694 -3.477 -4.624 1.00 86.75 104 SER A N 1
ATOM 804 C CA . SER A 1 104 ? 21.264 -3.400 -4.892 1.00 86.75 104 SER A CA 1
ATOM 805 C C . SER A 1 104 ? 20.856 -1.959 -5.150 1.00 86.75 104 SER A C 1
ATOM 807 O O . SER A 1 104 ? 21.445 -1.012 -4.627 1.00 86.75 104 SER A O 1
ATOM 809 N N . THR A 1 105 ? 19.835 -1.793 -5.977 1.00 88.75 105 THR A N 1
ATOM 810 C CA . THR A 1 105 ? 19.183 -0.509 -6.222 1.00 88.75 105 THR A CA 1
ATOM 811 C C . THR A 1 105 ? 17.689 -0.650 -5.994 1.00 88.75 105 THR A C 1
ATOM 813 O O . THR A 1 105 ? 17.138 -1.740 -6.131 1.00 88.75 105 THR A O 1
ATOM 816 N N . SER A 1 106 ? 17.023 0.437 -5.613 1.00 90.19 106 SER A N 1
ATOM 817 C CA . SER A 1 106 ? 15.580 0.451 -5.377 1.00 90.19 106 SER A CA 1
ATOM 818 C C . SER A 1 106 ? 14.894 1.443 -6.300 1.00 90.19 106 SER A C 1
ATOM 820 O O . SER A 1 106 ? 15.263 2.612 -6.373 1.00 90.19 106 SER A O 1
ATOM 822 N N . TYR A 1 107 ? 13.855 0.970 -6.968 1.00 93.94 107 TYR A N 1
ATOM 823 C CA . TYR A 1 107 ? 12.963 1.744 -7.808 1.00 93.94 107 TYR A CA 1
ATOM 824 C C . TYR A 1 107 ? 11.672 1.965 -7.035 1.00 93.94 107 TYR A C 1
ATOM 826 O O . TYR A 1 107 ? 10.975 1.007 -6.713 1.00 93.94 107 TYR A O 1
ATOM 834 N N . ASN A 1 108 ? 11.364 3.220 -6.721 1.00 96.94 108 ASN A N 1
ATOM 835 C CA . ASN A 1 108 ? 10.149 3.591 -6.004 1.00 96.94 108 ASN A CA 1
ATOM 836 C C . ASN A 1 108 ? 9.217 4.332 -6.957 1.00 96.94 108 ASN A C 1
ATOM 838 O O . ASN A 1 108 ? 9.564 5.407 -7.435 1.00 96.94 108 ASN A O 1
ATOM 842 N N . TYR A 1 109 ? 8.040 3.766 -7.192 1.00 97.88 109 TYR A N 1
ATOM 843 C CA . TYR A 1 109 ? 6.977 4.329 -8.012 1.00 97.88 109 TYR A CA 1
ATOM 844 C C . TYR A 1 109 ? 5.918 4.923 -7.084 1.00 97.88 109 TYR A C 1
ATOM 846 O O . TYR A 1 109 ? 5.072 4.209 -6.536 1.00 97.88 109 TYR A O 1
ATOM 854 N N . ILE A 1 110 ? 5.996 6.233 -6.870 1.00 97.62 110 ILE A N 1
ATOM 855 C CA . ILE A 1 110 ? 5.077 6.975 -6.002 1.00 97.62 110 ILE A CA 1
ATOM 856 C C . ILE A 1 110 ? 3.800 7.263 -6.788 1.00 97.62 110 ILE A C 1
ATOM 858 O O . ILE A 1 110 ? 3.867 7.628 -7.963 1.00 97.62 110 ILE A O 1
ATOM 862 N N . ALA A 1 111 ? 2.639 7.075 -6.165 1.00 97.69 111 ALA A N 1
ATOM 863 C CA . ALA A 1 111 ? 1.364 7.353 -6.808 1.00 97.69 111 ALA A CA 1
ATOM 864 C C . ALA A 1 111 ? 1.281 8.826 -7.251 1.00 97.69 111 ALA A C 1
ATOM 866 O O . ALA A 1 111 ? 1.462 9.739 -6.451 1.00 97.69 111 ALA A O 1
ATOM 867 N N . LYS A 1 112 ? 1.019 9.042 -8.543 1.00 97.25 112 LYS A N 1
ATOM 868 C CA . LYS A 1 112 ? 0.884 10.365 -9.174 1.00 97.25 112 LYS A CA 1
ATOM 869 C C . LYS A 1 112 ? -0.555 10.672 -9.580 1.00 97.25 112 LYS A C 1
ATOM 871 O O . LYS A 1 112 ? -0.920 11.832 -9.718 1.00 97.25 112 LYS A O 1
ATOM 876 N N . SER A 1 113 ? -1.362 9.644 -9.816 1.00 97.69 113 SER A N 1
ATOM 877 C CA . SER A 1 113 ? -2.795 9.765 -10.085 1.00 97.69 113 SER A CA 1
ATOM 878 C C . SER A 1 113 ? -3.499 8.441 -9.813 1.00 97.69 113 SER A C 1
ATOM 880 O O . SER A 1 113 ? -2.856 7.392 -9.770 1.00 97.69 113 SER A O 1
ATOM 882 N N . GLY A 1 114 ? -4.818 8.488 -9.635 1.00 97.31 114 GLY A N 1
ATOM 883 C CA . GLY A 1 114 ? -5.642 7.314 -9.365 1.00 97.31 114 GLY A CA 1
ATOM 884 C C . GLY A 1 114 ? -6.431 7.427 -8.072 1.00 97.31 114 GLY A C 1
ATOM 885 O O . GLY A 1 114 ? -6.528 8.496 -7.467 1.00 97.31 114 GLY A O 1
ATOM 886 N N . THR A 1 115 ? -7.012 6.309 -7.662 1.00 98.06 115 THR A N 1
ATOM 887 C CA . THR A 1 115 ? -7.975 6.264 -6.565 1.00 98.06 115 THR A CA 1
ATOM 888 C C . THR A 1 115 ? -7.736 5.044 -5.695 1.00 98.06 115 THR A C 1
ATOM 890 O O . THR A 1 115 ? -7.389 3.965 -6.183 1.00 98.06 115 THR A O 1
ATOM 893 N N . ILE A 1 116 ? -7.950 5.234 -4.398 1.00 98.19 116 ILE A N 1
ATOM 894 C CA . ILE A 1 116 ? -8.007 4.179 -3.397 1.00 98.19 116 ILE A CA 1
ATOM 895 C C . ILE A 1 116 ? -9.414 4.179 -2.809 1.00 98.19 116 ILE A C 1
ATOM 897 O O . ILE A 1 116 ? -9.866 5.179 -2.249 1.00 98.19 116 ILE A O 1
ATOM 901 N N . THR A 1 117 ? -10.105 3.059 -2.930 1.00 98.56 117 THR A N 1
ATOM 902 C CA . THR A 1 117 ? -11.371 2.800 -2.256 1.00 98.56 117 THR A CA 1
ATOM 903 C C . THR A 1 117 ? -11.080 2.081 -0.953 1.00 98.56 117 THR A C 1
ATOM 905 O O . THR A 1 117 ? -10.431 1.038 -0.939 1.00 98.56 117 THR A O 1
ATOM 908 N N . VAL A 1 118 ? -11.565 2.635 0.149 1.00 98.56 118 VAL A N 1
ATOM 909 C CA . VAL A 1 118 ? -11.386 2.095 1.495 1.00 98.56 118 VAL A CA 1
ATOM 910 C C . VAL A 1 118 ? -12.729 1.636 2.019 1.00 98.56 118 VAL A C 1
ATOM 912 O O . VAL A 1 118 ? -13.733 2.347 1.924 1.00 98.56 118 VAL A O 1
ATOM 915 N N . LYS A 1 119 ? -12.730 0.471 2.650 1.00 98.62 119 LYS A N 1
ATOM 916 C CA . LYS A 1 119 ? -13.835 -0.014 3.463 1.00 98.62 119 LYS A CA 1
ATOM 917 C C . LYS A 1 119 ? -13.312 -0.311 4.862 1.00 98.62 119 LYS A C 1
ATOM 919 O O . LYS A 1 119 ? -12.656 -1.324 5.102 1.00 98.62 119 LYS A O 1
ATOM 924 N N . ALA A 1 120 ? -13.612 0.599 5.782 1.00 98.00 120 ALA A N 1
ATOM 925 C CA . ALA A 1 120 ? -13.359 0.444 7.205 1.00 98.00 120 ALA A CA 1
ATOM 926 C C . ALA A 1 120 ? -14.435 -0.463 7.810 1.00 98.00 120 ALA A C 1
ATOM 928 O O . ALA A 1 120 ? -15.571 -0.039 8.021 1.00 98.00 120 ALA A O 1
ATOM 929 N N . ILE A 1 121 ? -14.082 -1.726 8.047 1.00 98.25 121 ILE A N 1
ATOM 930 C CA . ILE A 1 121 ? -14.971 -2.713 8.673 1.00 98.25 121 ILE A CA 1
ATOM 931 C C . ILE A 1 121 ? -14.930 -2.548 10.190 1.00 98.25 121 ILE A C 1
ATOM 933 O O . ILE A 1 121 ? -15.965 -2.589 10.849 1.00 98.25 121 ILE A O 1
ATOM 937 N N . GLU A 1 122 ? -13.735 -2.338 10.740 1.00 97.44 122 GLU A N 1
ATOM 938 C CA . GLU A 1 122 ? -13.529 -2.068 12.158 1.00 97.44 122 GLU A CA 1
ATOM 939 C C . GLU A 1 122 ? -12.330 -1.138 12.342 1.00 97.44 122 GLU A C 1
ATOM 941 O O . GLU A 1 122 ? -11.305 -1.299 11.683 1.00 97.44 122 GLU A O 1
ATOM 946 N N . ALA A 1 123 ? -12.464 -0.159 13.231 1.00 95.81 123 ALA A N 1
ATOM 947 C CA . ALA A 1 123 ? -11.424 0.818 13.529 1.00 95.81 123 ALA A CA 1
ATOM 948 C C . ALA A 1 123 ? -11.483 1.161 15.023 1.00 95.81 123 ALA A C 1
ATOM 950 O O . ALA A 1 123 ? -12.073 2.169 15.415 1.00 95.81 123 ALA 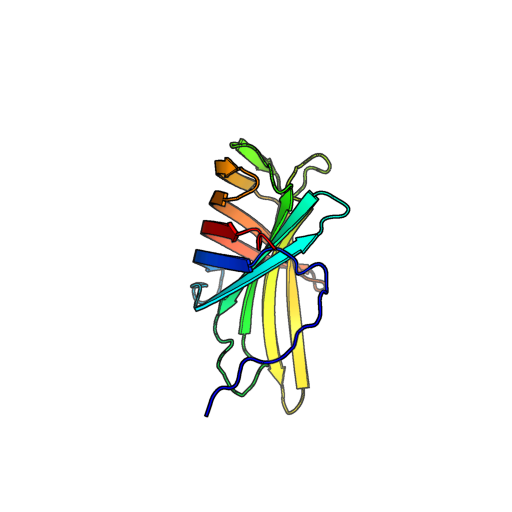A O 1
ATOM 951 N N . SER A 1 124 ? -10.949 0.272 15.860 1.00 93.75 124 SER A N 1
ATOM 952 C CA . SER A 1 124 ? -10.931 0.397 17.320 1.00 93.75 124 SER A CA 1
ATOM 953 C C . SER A 1 124 ? -9.498 0.373 17.866 1.00 93.75 124 SER A C 1
ATOM 955 O O . SER A 1 124 ? -8.538 0.124 17.137 1.00 93.75 124 SER A O 1
ATOM 957 N N . ALA A 1 125 ? -9.345 0.645 19.164 1.00 89.44 125 ALA A N 1
ATOM 958 C CA . ALA A 1 125 ? -8.041 0.627 19.826 1.00 89.44 125 ALA A CA 1
ATOM 959 C C . ALA A 1 125 ? -7.411 -0.777 19.894 1.00 89.44 125 ALA A C 1
ATOM 961 O O . ALA A 1 125 ? -6.189 -0.883 19.948 1.00 89.44 125 ALA A O 1
ATOM 962 N N . ASP A 1 126 ? -8.230 -1.833 19.861 1.00 92.12 126 ASP A N 1
ATOM 963 C CA . ASP A 1 126 ? -7.775 -3.223 19.989 1.00 92.12 126 ASP A CA 1
ATOM 964 C C . ASP A 1 126 ? -7.726 -3.952 18.638 1.00 92.12 126 ASP A C 1
ATOM 966 O O . ASP A 1 126 ? -7.060 -4.983 18.496 1.00 92.12 126 ASP A O 1
ATOM 970 N N . LYS A 1 127 ? -8.435 -3.438 17.624 1.00 95.31 127 LYS A N 1
ATOM 971 C CA . LYS A 1 127 ? -8.526 -4.082 16.317 1.00 95.31 127 LYS A CA 1
ATOM 972 C C . LYS A 1 127 ? -8.790 -3.101 15.186 1.00 95.31 127 LYS A C 1
ATOM 974 O O . LYS A 1 127 ? -9.689 -2.263 15.245 1.00 95.31 127 LYS A O 1
ATOM 979 N N . LEU A 1 128 ? -8.051 -3.296 14.103 1.00 96.94 128 LEU A N 1
ATOM 980 C CA . LEU A 1 128 ? -8.258 -2.617 12.834 1.00 96.94 128 LEU A CA 1
ATOM 981 C C . LEU A 1 128 ? -8.580 -3.650 11.761 1.00 96.94 128 LEU A C 1
ATOM 983 O O . LEU A 1 128 ? -7.913 -4.681 11.668 1.00 96.94 128 LEU A O 1
ATOM 987 N N . HIS A 1 129 ? -9.594 -3.378 10.950 1.00 98.12 129 HIS A N 1
ATOM 988 C CA . HIS A 1 129 ? -10.000 -4.226 9.841 1.00 98.12 129 HIS A CA 1
ATOM 989 C C . HIS A 1 129 ? -10.382 -3.364 8.641 1.00 98.12 129 HIS A C 1
ATOM 991 O O . HIS A 1 129 ? -11.420 -2.695 8.640 1.00 98.12 129 HIS A O 1
ATOM 997 N N . TYR A 1 130 ? -9.543 -3.421 7.610 1.00 98.44 130 TYR A N 1
ATOM 998 C CA . TYR A 1 130 ? -9.693 -2.639 6.392 1.00 98.44 130 TYR A CA 1
ATOM 999 C C . TYR A 1 130 ? -9.644 -3.514 5.149 1.00 98.44 130 TYR A C 1
ATOM 1001 O O . TYR A 1 130 ? -8.807 -4.414 5.042 1.00 98.44 130 TYR A O 1
ATOM 1009 N N . GLU A 1 131 ? -10.487 -3.176 4.179 1.00 98.56 131 GLU A N 1
ATOM 1010 C CA . GLU A 1 131 ? -10.324 -3.591 2.788 1.00 98.56 131 GLU A CA 1
ATOM 1011 C C . GLU A 1 131 ? -9.979 -2.359 1.948 1.00 98.56 131 GLU A C 1
ATOM 1013 O O . GLU A 1 131 ? -10.586 -1.298 2.109 1.00 98.56 131 GLU A O 1
ATOM 1018 N N . PHE A 1 132 ? -9.001 -2.509 1.063 1.00 98.44 132 PHE A N 1
ATOM 1019 C CA . PHE A 1 132 ? -8.568 -1.490 0.118 1.00 98.44 132 PHE A CA 1
ATOM 1020 C C . PHE A 1 132 ? -8.682 -2.050 -1.286 1.00 98.44 132 PHE A C 1
ATOM 1022 O O . PHE A 1 132 ? -8.053 -3.065 -1.569 1.00 98.44 132 PHE A O 1
ATOM 1029 N N . ASP A 1 133 ? -9.392 -1.363 -2.166 1.00 98.69 133 ASP A N 1
ATOM 1030 C CA . ASP A 1 133 ? -9.257 -1.540 -3.608 1.00 98.69 133 ASP A CA 1
ATOM 1031 C C . ASP A 1 133 ? -8.485 -0.335 -4.149 1.00 98.69 133 ASP A C 1
ATOM 1033 O O . ASP A 1 133 ? -8.756 0.808 -3.784 1.00 98.69 133 ASP A O 1
ATOM 1037 N N . PHE A 1 134 ? -7.482 -0.563 -4.986 1.00 98.31 134 PHE A N 1
ATOM 1038 C CA . PHE A 1 134 ? -6.625 0.505 -5.490 1.00 98.31 134 PHE A CA 1
ATOM 1039 C C . PHE A 1 134 ? -6.436 0.398 -6.992 1.00 98.31 134 PHE A C 1
ATOM 1041 O O . PHE A 1 134 ? -6.312 -0.692 -7.546 1.00 98.31 134 PHE A O 1
ATOM 1048 N N . ASN A 1 135 ? -6.380 1.553 -7.645 1.00 98.44 135 ASN A N 1
ATOM 1049 C CA . ASN A 1 135 ? -5.981 1.688 -9.036 1.00 98.44 135 ASN A CA 1
ATOM 1050 C C . ASN A 1 135 ? -5.264 3.025 -9.205 1.00 98.44 135 ASN A C 1
ATOM 1052 O O . ASN A 1 135 ? -5.888 4.085 -9.123 1.00 98.44 135 ASN A O 1
ATOM 1056 N N . PHE A 1 136 ? -3.950 2.979 -9.397 1.00 98.38 136 PHE A N 1
ATOM 1057 C CA . PHE A 1 136 ? -3.132 4.175 -9.489 1.00 98.38 136 PHE A CA 1
ATOM 1058 C C . PHE A 1 136 ? -2.005 4.040 -10.504 1.00 98.38 136 PHE A C 1
ATOM 1060 O O . PHE A 1 136 ? -1.522 2.952 -10.825 1.00 98.38 136 PHE A O 1
ATOM 1067 N N . LYS A 1 137 ? -1.562 5.193 -10.996 1.00 98.56 137 LYS A N 1
ATOM 1068 C CA . LYS A 1 137 ? -0.347 5.333 -11.784 1.00 98.56 137 LYS A CA 1
ATOM 1069 C C . LYS A 1 137 ? 0.796 5.733 -10.858 1.00 98.56 137 LYS A C 1
ATOM 1071 O O . LYS A 1 137 ? 0.742 6.794 -10.234 1.00 98.56 137 LYS A O 1
ATOM 1076 N N . GLY A 1 138 ? 1.812 4.884 -10.760 1.00 97.75 138 GLY A N 1
ATOM 1077 C CA . GLY A 1 138 ? 3.044 5.154 -10.027 1.00 97.75 138 GLY A CA 1
ATOM 1078 C C . GLY A 1 138 ? 4.124 5.716 -10.948 1.00 97.75 138 GLY A C 1
ATOM 1079 O O . GLY A 1 138 ? 4.253 5.256 -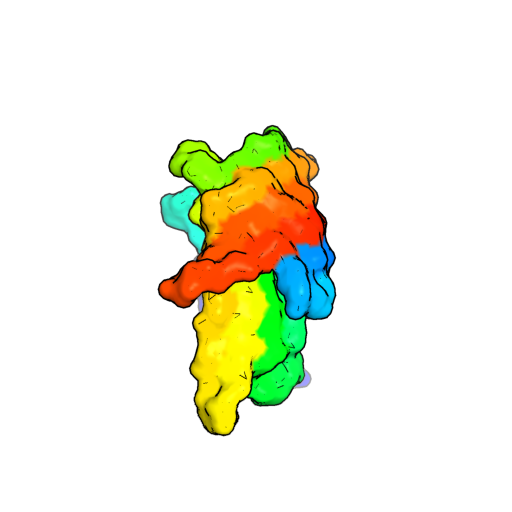12.081 1.00 97.75 138 GLY A O 1
ATOM 1080 N N . VAL A 1 139 ? 4.904 6.684 -10.466 1.00 97.88 139 VAL A N 1
ATOM 1081 C CA . VAL A 1 139 ? 6.020 7.290 -11.207 1.00 97.88 139 VAL A CA 1
ATOM 1082 C C . VAL A 1 139 ? 7.280 7.291 -10.352 1.00 97.88 139 VAL A C 1
ATOM 1084 O O . VAL A 1 139 ? 7.217 7.571 -9.153 1.00 97.88 139 VAL A O 1
ATOM 1087 N N . ASP A 1 140 ? 8.414 6.946 -10.955 1.00 96.81 140 ASP A N 1
ATOM 1088 C CA . ASP A 1 140 ? 9.715 6.974 -10.291 1.00 96.81 140 ASP A CA 1
ATOM 1089 C C . ASP A 1 140 ? 10.521 8.249 -10.590 1.00 96.81 140 ASP A C 1
ATOM 1091 O O . ASP A 1 140 ? 10.093 9.142 -11.320 1.00 96.81 140 ASP A O 1
ATOM 1095 N N . GLN A 1 141 ? 11.729 8.333 -10.030 1.00 94.81 141 GLN A N 1
ATOM 1096 C CA . GLN A 1 141 ? 12.625 9.481 -10.215 1.00 94.81 141 GLN A CA 1
ATOM 1097 C C . GLN A 1 141 ? 13.085 9.688 -11.669 1.00 94.81 141 GLN A C 1
ATO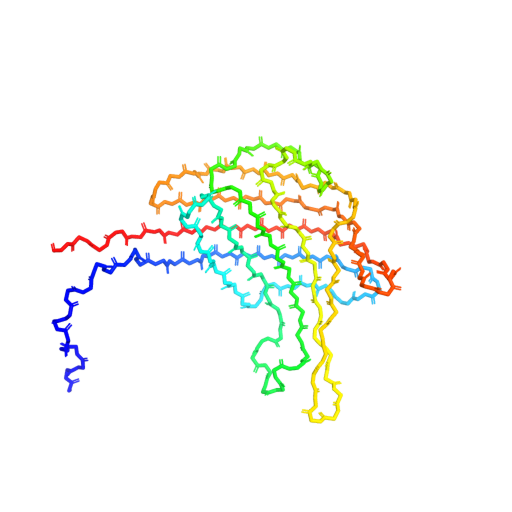M 1099 O O . GLN A 1 141 ? 13.556 10.770 -12.008 1.00 94.81 141 GLN A O 1
ATOM 1104 N N . LEU A 1 142 ? 12.952 8.672 -12.526 1.00 95.25 142 LEU A N 1
ATOM 1105 C CA . LEU A 1 142 ? 13.303 8.721 -13.946 1.00 95.25 142 LEU A CA 1
ATOM 1106 C C . LEU A 1 142 ? 12.072 8.951 -14.839 1.00 95.25 142 LEU A C 1
ATOM 1108 O O . LEU A 1 142 ? 12.171 8.804 -16.056 1.00 95.25 142 LEU A O 1
ATOM 1112 N N . ASN A 1 143 ? 10.923 9.314 -14.258 1.00 95.81 143 ASN A N 1
ATOM 1113 C CA . ASN A 1 143 ? 9.637 9.474 -14.944 1.00 95.81 143 ASN A CA 1
ATOM 1114 C C . ASN A 1 143 ? 9.136 8.206 -15.654 1.00 95.81 143 ASN A C 1
ATOM 1116 O O . ASN A 1 143 ? 8.329 8.289 -16.582 1.00 95.81 143 ASN A O 1
ATOM 1120 N N . ARG A 1 144 ? 9.583 7.025 -15.223 1.00 96.12 144 ARG A N 1
ATOM 1121 C CA . ARG A 1 144 ? 9.023 5.757 -15.692 1.00 96.12 144 ARG A CA 1
ATOM 1122 C C . ARG A 1 144 ? 7.701 5.531 -14.986 1.00 96.12 144 ARG A C 1
ATOM 1124 O O . ARG A 1 144 ? 7.602 5.698 -13.770 1.00 96.12 144 ARG A O 1
ATOM 1131 N N . GLU A 1 145 ? 6.695 5.145 -15.7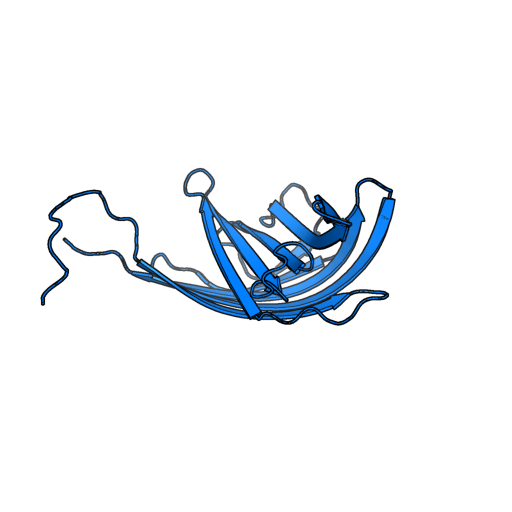55 1.00 97.38 145 GLU A N 1
ATOM 1132 C CA . GLU A 1 145 ? 5.338 4.976 -15.254 1.00 97.38 145 GLU A CA 1
ATOM 1133 C C . GLU A 1 145 ? 4.975 3.498 -15.157 1.00 97.38 145 GLU A C 1
ATOM 1135 O O . GLU A 1 145 ? 5.338 2.697 -16.017 1.00 97.38 145 GLU A O 1
ATOM 1140 N N . LEU A 1 146 ? 4.215 3.158 -14.122 1.00 97.81 146 LEU A N 1
ATOM 1141 C CA . LEU A 1 146 ? 3.544 1.873 -13.988 1.00 97.81 146 LEU A CA 1
ATOM 1142 C C . LEU A 1 146 ? 2.075 2.104 -13.641 1.00 97.81 146 LEU A C 1
ATOM 1144 O O . LEU A 1 146 ? 1.743 3.029 -12.898 1.00 97.81 146 LEU A O 1
ATOM 1148 N N . THR A 1 147 ? 1.193 1.243 -14.135 1.00 98.38 147 THR A N 1
ATOM 1149 C CA . THR A 1 147 ? -0.190 1.139 -13.658 1.00 98.38 147 THR A CA 1
ATOM 1150 C C . THR A 1 147 ? -0.283 -0.014 -12.673 1.00 98.38 147 THR A C 1
ATOM 1152 O O . THR A 1 147 ? 0.076 -1.145 -13.002 1.00 98.38 147 THR A O 1
ATOM 1155 N N . ILE A 1 148 ? -0.756 0.278 -11.464 1.00 98.50 148 ILE A N 1
ATOM 1156 C CA . ILE A 1 148 ? -0.894 -0.677 -10.371 1.00 98.50 148 ILE A CA 1
ATOM 1157 C C . ILE A 1 148 ? -2.359 -0.726 -9.965 1.00 98.50 148 ILE A C 1
ATOM 1159 O O . ILE A 1 148 ? -2.936 0.295 -9.591 1.00 98.50 148 ILE A O 1
ATOM 1163 N N . SER A 1 149 ? -2.958 -1.914 -10.010 1.00 98.50 149 SER A N 1
ATOM 1164 C CA . SER A 1 149 ? -4.335 -2.106 -9.555 1.00 98.50 149 SER A CA 1
ATOM 1165 C C . SER A 1 149 ? -4.512 -3.412 -8.801 1.00 98.50 149 SER A C 1
ATOM 1167 O O . SER A 1 149 ? -3.873 -4.414 -9.128 1.00 98.50 149 SER A O 1
ATOM 1169 N N . GLY A 1 150 ? -5.349 -3.421 -7.773 1.00 98.19 150 GLY A N 1
ATOM 1170 C CA . GLY A 1 150 ? -5.488 -4.591 -6.923 1.00 98.19 150 GLY A CA 1
ATOM 1171 C C . GLY A 1 150 ? -6.311 -4.353 -5.675 1.00 98.19 150 GLY A C 1
ATOM 1172 O O . GLY A 1 150 ? -7.011 -3.350 -5.550 1.00 98.19 150 GLY A O 1
ATOM 1173 N N . ARG A 1 151 ? -6.196 -5.309 -4.755 1.00 98.38 151 ARG A N 1
ATOM 1174 C CA . ARG A 1 151 ? -6.903 -5.315 -3.480 1.00 98.38 151 ARG A CA 1
ATOM 1175 C C . ARG A 1 151 ? -5.991 -5.746 -2.346 1.00 98.38 151 ARG A C 1
ATOM 1177 O O . ARG A 1 151 ? -5.175 -6.659 -2.508 1.00 98.38 151 ARG A O 1
ATOM 1184 N N . SER A 1 152 ? -6.194 -5.138 -1.187 1.00 98.00 152 SER A N 1
ATOM 1185 C CA . SER A 1 152 ? -5.616 -5.560 0.081 1.00 98.00 152 SER A CA 1
ATOM 1186 C C . SER A 1 152 ? -6.685 -5.730 1.151 1.00 98.00 152 SER A C 1
ATOM 1188 O O . SER A 1 152 ? -7.616 -4.938 1.240 1.00 98.00 152 SER A O 1
ATOM 1190 N N . THR A 1 153 ? -6.526 -6.738 1.998 1.00 98.25 153 THR A N 1
ATOM 1191 C CA . THR A 1 153 ? -7.288 -6.907 3.239 1.00 98.25 153 THR A CA 1
ATOM 1192 C C . THR A 1 153 ? -6.301 -6.951 4.389 1.00 98.25 153 THR A C 1
ATOM 1194 O O . THR A 1 153 ? -5.330 -7.705 4.328 1.00 98.25 153 THR A O 1
ATOM 1197 N N . TYR A 1 154 ? -6.543 -6.157 5.427 1.00 97.12 154 TYR A N 1
ATOM 1198 C CA . TYR A 1 154 ? -5.698 -6.101 6.613 1.00 97.12 154 TYR A CA 1
ATOM 1199 C C . TYR A 1 154 ? -6.544 -6.228 7.870 1.00 97.12 154 TYR A C 1
ATOM 1201 O O . TYR A 1 154 ? -7.480 -5.457 8.072 1.00 97.12 154 TYR A O 1
ATOM 1209 N N . ILE A 1 155 ? -6.174 -7.177 8.722 1.00 97.50 155 ILE A N 1
ATOM 1210 C CA . ILE A 1 155 ? -6.722 -7.384 10.057 1.00 97.50 155 ILE A CA 1
ATOM 1211 C C . ILE A 1 155 ? -5.555 -7.288 11.034 1.00 97.50 155 ILE A C 1
ATOM 1213 O O . ILE A 1 155 ? -4.654 -8.128 11.032 1.00 97.50 155 ILE A O 1
ATOM 1217 N N . ILE A 1 156 ? -5.552 -6.243 11.851 1.00 96.06 156 ILE A N 1
ATOM 1218 C CA . ILE A 1 156 ? -4.499 -5.967 12.825 1.00 96.06 156 ILE A CA 1
ATOM 1219 C C . ILE A 1 156 ? -5.122 -6.093 14.206 1.00 96.06 156 ILE A C 1
ATOM 1221 O O . ILE A 1 156 ? -6.090 -5.396 14.508 1.00 96.06 156 ILE A O 1
ATOM 1225 N N . PHE A 1 157 ? -4.567 -6.966 15.039 1.00 94.62 157 PHE A N 1
ATOM 1226 C CA . PHE A 1 157 ? -4.943 -7.079 16.444 1.00 94.62 157 PHE A CA 1
ATOM 1227 C C . PHE A 1 157 ? -3.865 -6.430 17.300 1.00 94.62 157 PHE A C 1
ATOM 1229 O O . PHE A 1 157 ? -2.679 -6.731 17.142 1.00 94.62 157 PHE A O 1
ATOM 1236 N N . MET A 1 158 ? -4.288 -5.562 18.210 1.00 91.19 158 MET A N 1
ATOM 1237 C CA . MET A 1 158 ? -3.436 -4.848 19.151 1.00 91.19 158 MET A CA 1
ATOM 1238 C C . MET A 1 158 ? -3.864 -5.253 20.554 1.00 91.19 158 MET A C 1
ATOM 1240 O O . MET A 1 158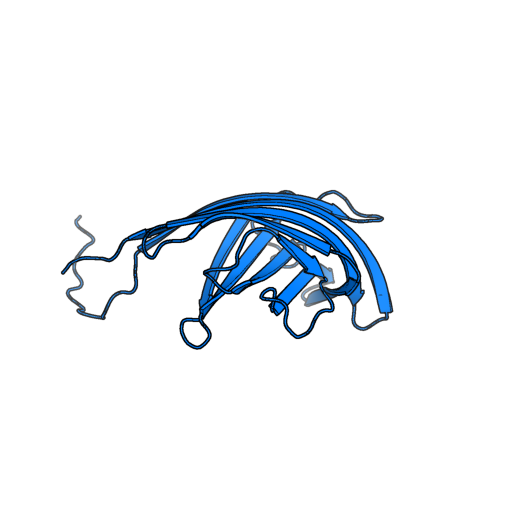 ? -4.910 -4.840 21.044 1.00 91.19 158 MET A O 1
ATOM 1244 N N . GLN A 1 159 ? -3.067 -6.092 21.208 1.00 85.00 159 GLN A N 1
ATOM 1245 C CA . GLN A 1 159 ? -3.341 -6.511 22.574 1.00 85.00 159 GLN A CA 1
ATOM 1246 C C . GLN A 1 159 ? -2.491 -5.690 23.539 1.00 85.00 159 GLN A C 1
ATOM 1248 O O . GLN A 1 159 ? -1.265 -5.819 23.572 1.00 85.00 159 GLN A O 1
ATOM 1253 N N . SER A 1 160 ? -3.143 -4.872 24.366 1.00 74.00 160 SER A N 1
ATOM 1254 C CA . SER A 1 160 ? -2.459 -4.235 25.491 1.00 74.00 160 SER A CA 1
ATOM 1255 C C . SER A 1 160 ? -1.988 -5.306 26.473 1.00 74.00 160 SER A C 1
ATOM 1257 O O . SER A 1 160 ? -2.792 -6.092 26.983 1.00 74.00 160 SER A O 1
ATOM 1259 N N . ILE A 1 161 ? -0.687 -5.329 26.762 1.00 63.75 161 ILE A N 1
ATOM 1260 C CA . ILE A 1 161 ? -0.143 -6.157 27.838 1.00 63.75 161 ILE A CA 1
ATOM 1261 C C . ILE A 1 161 ? -0.590 -5.497 29.142 1.00 63.75 161 ILE A C 1
ATOM 1263 O O . ILE A 1 161 ? -0.060 -4.458 29.537 1.00 63.75 161 ILE A O 1
ATOM 1267 N N . ARG A 1 162 ? -1.619 -6.054 29.789 1.00 56.06 162 ARG A N 1
ATOM 1268 C CA . ARG A 1 162 ? -1.965 -5.634 31.149 1.00 56.06 162 ARG A CA 1
ATOM 1269 C C . ARG A 1 162 ? -0.829 -6.080 32.086 1.00 56.06 162 ARG A C 1
ATOM 1271 O O . ARG A 1 162 ? -0.395 -7.226 31.952 1.00 56.06 162 ARG A O 1
ATOM 1278 N N . PRO A 1 163 ? -0.320 -5.192 32.959 1.00 53.25 163 PRO A N 1
ATOM 1279 C CA . PRO A 1 163 ? 0.722 -5.535 33.922 1.00 53.25 163 PRO A CA 1
ATOM 1280 C C . PRO A 1 163 ? 0.253 -6.547 34.972 1.00 53.25 163 PRO A C 1
ATOM 1282 O O . PRO A 1 163 ? -0.974 -6.637 35.213 1.00 53.25 163 PRO A O 1
#

Organism: Pseudomonas fluorescens (NCBI:txid294)

Sequence (163 aa):
MSYFNSKNKTNAGPVITVSAQTTATVSDRMPLQSQNIQFMDNPVNNQIMLITRANTEDDSRSSKKGLVLEFDRYIKSGNYSVTDTDSPIAKVSYYETGAFSELSTSYNYIAKSGTITVKAIEASADKLHYEFDFNFKGVDQLNRELTISGRSTYIIFMQSIRP

pLDDT: mean 87.95, std 15.69, range [34.09, 98.69]

Secondary structure (DSSP, 8-state):
-----------PPPEEEEEEEEEEEETTSPPEE-SEEEEEEETTTTEEEEEEEES-SSTTSSS-EEEEEEEETT--SEEEETT-TT-SEEEEEEEEEEEETTEEEEEEEEEEEEEEEEEEEEE-SSEEEEEEEEEEEEE-TT--EEEEEEEEEEEEEEE----

Foldseek 3Di:
DDPDDDPDPDQDFFDKDKDKWWWKDKPPDDIATAPDWDWDADPVQQKIKIKGKDPCPPPLNAFIKIWIWIFHLQDAFDKDWLPDPPGRTPWTWIKGWHDDDNDIDMWIFTFPTWIKGKHFPDRDPFKTWIKIWTWTWTATPVRDIMTMTIMMIMIMGTHRDDD